Protein AF-A0A921LV09-F1 (afdb_monomer_lite)

Organism: NCBI:txid78344

Sequence (76 aa):
MFVFDRDAYERRMTWYRHARFGMFLHWGLYAIPARGEWIRSVEQMPEEPYRRYFEEFNPVDFDARRWARAANAHVR

Structure (mmCIF, N/CA/C/O backbone):
data_AF-A0A921LV09-F1
#
_entry.id   AF-A0A921LV09-F1
#
loop_
_atom_site.group_PDB
_atom_site.id
_atom_site.type_symbol
_atom_site.label_atom_id
_atom_site.label_alt_id
_atom_site.label_comp_id
_atom_site.label_asym_id
_atom_site.label_entity_id
_atom_site.label_seq_id
_atom_site.pdbx_PDB_ins_code
_atom_site.Cartn_x
_atom_site.Cartn_y
_atom_site.Cartn_z
_atom_site.occupancy
_atom_site.B_iso_or_equiv
_atom_site.auth_seq_id
_atom_site.auth_comp_id
_atom_site.auth_asym_id
_atom_site.auth_atom_id
_atom_site.pdbx_PDB_model_num
ATOM 1 N N . MET A 1 1 ? 32.130 0.152 1.787 1.00 72.50 1 MET A N 1
ATOM 2 C CA . MET A 1 1 ? 31.868 1.457 1.1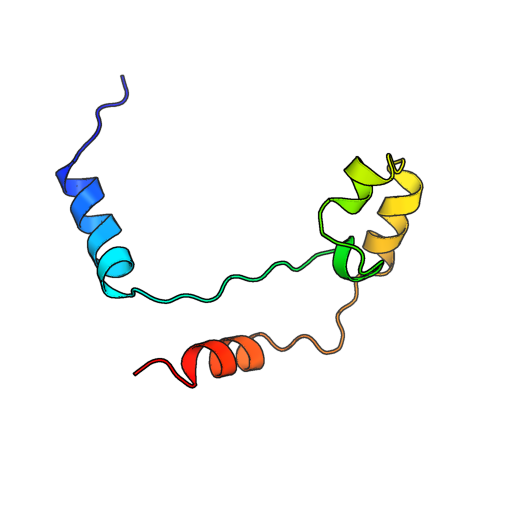44 1.00 72.50 1 MET A CA 1
ATOM 3 C C . MET A 1 1 ? 30.816 1.233 0.075 1.00 72.50 1 MET A C 1
ATOM 5 O O . MET A 1 1 ? 31.046 0.409 -0.800 1.00 72.50 1 MET A O 1
ATOM 9 N N . PHE A 1 2 ? 29.641 1.849 0.198 1.00 86.38 2 PHE A N 1
ATOM 10 C CA . PHE A 1 2 ? 28.626 1.771 -0.854 1.00 86.38 2 PHE A CA 1
ATOM 11 C C . PHE A 1 2 ? 29.117 2.583 -2.054 1.00 86.38 2 PHE A C 1
ATOM 13 O O . PHE A 1 2 ? 29.473 3.750 -1.893 1.00 86.38 2 PHE A O 1
ATOM 20 N N . VAL A 1 3 ? 29.165 1.963 -3.231 1.00 89.81 3 VAL A N 1
ATOM 21 C CA . VAL A 1 3 ? 29.484 2.642 -4.489 1.00 89.81 3 VAL A CA 1
ATOM 22 C C . VAL A 1 3 ? 28.211 2.668 -5.312 1.00 89.81 3 VAL A C 1
ATOM 24 O O . VAL A 1 3 ? 27.607 1.630 -5.574 1.00 89.81 3 VAL A O 1
ATOM 27 N N . PHE A 1 4 ? 27.782 3.870 -5.682 1.00 94.56 4 PHE A N 1
ATOM 28 C CA . PHE A 1 4 ? 26.628 4.041 -6.548 1.00 94.56 4 PHE A CA 1
ATOM 29 C C . PHE A 1 4 ? 26.989 3.625 -7.977 1.00 94.56 4 PHE A C 1
ATOM 31 O O . PHE A 1 4 ? 27.786 4.288 -8.639 1.00 94.56 4 PHE A O 1
ATOM 38 N N . ASP A 1 5 ? 26.382 2.539 -8.448 1.00 96.75 5 ASP A N 1
ATOM 39 C CA . ASP A 1 5 ? 26.437 2.126 -9.847 1.00 96.75 5 ASP A CA 1
ATOM 40 C C . ASP A 1 5 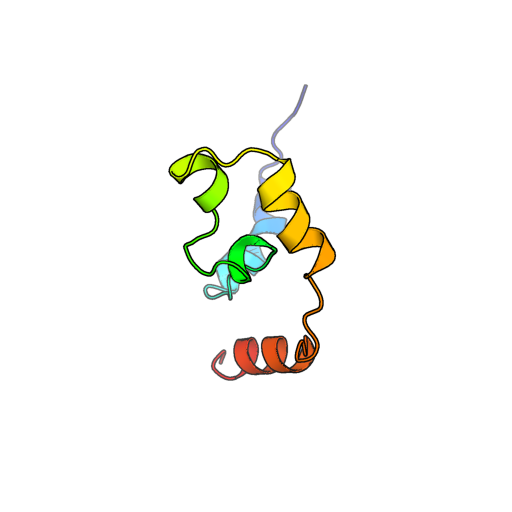? 25.308 2.819 -10.625 1.00 96.75 5 ASP A C 1
ATOM 42 O O . ASP A 1 5 ? 24.123 2.482 -10.502 1.00 96.75 5 ASP A O 1
ATOM 46 N N . ARG A 1 6 ? 25.696 3.813 -11.427 1.00 95.88 6 ARG A N 1
ATOM 47 C CA . ARG A 1 6 ? 24.774 4.571 -12.273 1.00 95.88 6 ARG A CA 1
ATOM 48 C C . ARG A 1 6 ? 24.150 3.700 -13.358 1.00 95.88 6 ARG A C 1
ATOM 50 O O . ARG A 1 6 ? 22.955 3.831 -13.605 1.00 95.88 6 ARG A O 1
ATOM 57 N N . ASP A 1 7 ? 24.908 2.800 -13.969 1.00 97.31 7 ASP A N 1
ATOM 58 C CA . ASP A 1 7 ? 24.412 1.988 -15.078 1.00 97.31 7 ASP A CA 1
ATOM 59 C C . ASP A 1 7 ? 23.380 0.970 -14.584 1.00 97.31 7 ASP A C 1
ATOM 61 O O . ASP A 1 7 ? 22.345 0.758 -15.221 1.00 97.31 7 ASP A O 1
ATOM 65 N N . ALA A 1 8 ? 23.609 0.375 -13.409 1.00 96.62 8 ALA A N 1
ATOM 66 C CA . ALA A 1 8 ? 22.620 -0.476 -12.753 1.00 96.62 8 ALA A CA 1
ATOM 67 C C . ALA A 1 8 ? 21.346 0.296 -12.377 1.00 96.62 8 ALA A C 1
ATOM 69 O O . ALA A 1 8 ? 20.237 -0.211 -12.584 1.00 96.62 8 ALA A O 1
ATOM 70 N N . TYR A 1 9 ? 21.481 1.526 -11.868 1.00 97.12 9 TYR A N 1
ATOM 71 C CA . TYR A 1 9 ? 20.339 2.394 -11.580 1.00 97.12 9 TYR A CA 1
ATOM 72 C C . TYR A 1 9 ? 19.527 2.700 -12.845 1.00 97.12 9 TYR A C 1
ATOM 74 O O . TYR A 1 9 ? 18.312 2.487 -12.851 1.00 97.12 9 TYR A O 1
ATOM 82 N N . GLU A 1 10 ? 20.180 3.136 -13.925 1.00 97.88 10 GLU A N 1
ATOM 83 C CA . GLU A 1 10 ? 19.494 3.502 -15.164 1.00 97.88 10 GLU A CA 1
ATOM 84 C C . GLU A 1 10 ? 18.777 2.304 -15.790 1.00 97.88 10 GLU A C 1
ATOM 86 O O . GLU A 1 10 ? 17.612 2.434 -16.168 1.00 97.88 10 GLU A O 1
ATOM 91 N N . ARG A 1 11 ? 19.404 1.116 -15.819 1.00 97.88 11 ARG A N 1
ATOM 92 C CA . ARG A 1 11 ? 18.749 -0.117 -16.294 1.00 97.88 11 ARG A CA 1
ATOM 93 C C . ARG A 1 11 ? 17.479 -0.431 -15.501 1.00 97.88 11 ARG A C 1
ATOM 95 O O . ARG A 1 11 ? 16.443 -0.715 -16.099 1.00 97.88 11 ARG A O 1
ATOM 102 N N . ARG A 1 12 ? 17.531 -0.336 -14.167 1.00 97.00 12 ARG A N 1
ATOM 103 C CA . ARG A 1 12 ? 16.376 -0.598 -13.290 1.00 97.00 12 ARG A CA 1
ATOM 104 C C . ARG A 1 12 ? 15.262 0.438 -13.463 1.00 97.00 12 ARG A C 1
ATOM 106 O O . ARG A 1 12 ? 14.091 0.079 -13.388 1.00 97.00 12 ARG A O 1
ATOM 113 N N . MET A 1 13 ? 15.606 1.707 -13.677 1.00 98.00 13 MET A N 1
ATOM 114 C CA . MET A 1 13 ? 14.633 2.802 -13.763 1.00 98.00 13 MET A CA 1
ATOM 115 C C . MET A 1 13 ? 13.984 2.955 -15.141 1.00 98.00 13 MET A C 1
A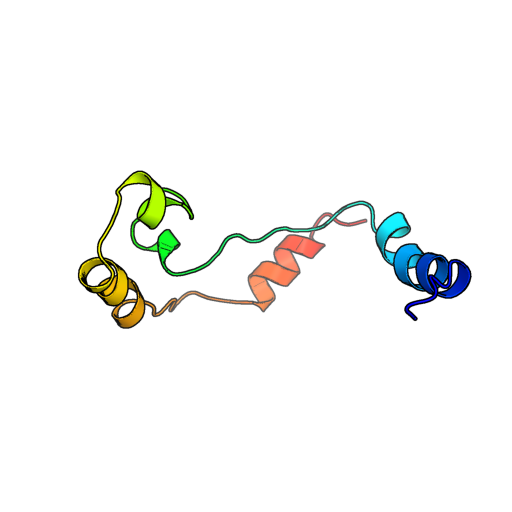TOM 117 O O . MET A 1 13 ? 12.977 3.655 -15.254 1.00 98.00 13 MET A O 1
ATOM 121 N N . THR A 1 14 ? 14.515 2.301 -16.177 1.00 98.19 14 THR A N 1
ATOM 122 C CA . THR A 1 14 ? 14.002 2.403 -17.550 1.00 98.19 14 THR A CA 1
ATOM 123 C C . THR A 1 14 ? 12.513 2.088 -17.643 1.00 98.19 14 THR A C 1
ATOM 125 O O . THR A 1 14 ? 11.751 2.957 -18.064 1.00 98.19 14 THR A O 1
ATOM 128 N N . TRP A 1 15 ? 12.060 0.920 -17.178 1.00 96.25 15 TRP A N 1
ATOM 129 C CA . TRP A 1 15 ? 10.639 0.553 -17.258 1.00 96.25 15 TRP A CA 1
ATOM 130 C C . TRP A 1 15 ? 9.738 1.548 -16.507 1.00 96.25 15 TRP A C 1
ATOM 132 O O . TRP A 1 15 ? 8.697 1.934 -17.024 1.00 96.25 15 TRP A O 1
ATOM 142 N N . TYR 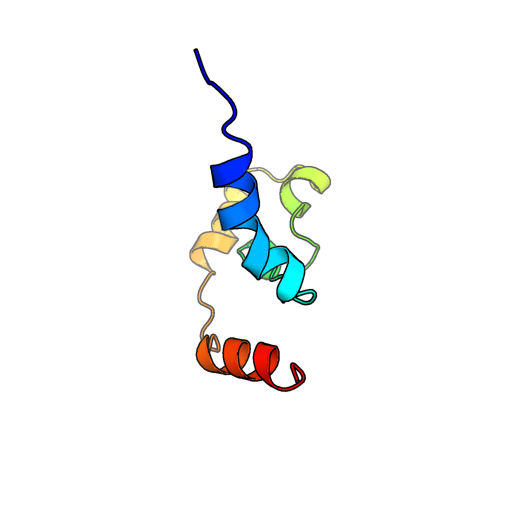A 1 16 ? 10.159 2.018 -15.327 1.00 96.44 16 TYR A N 1
ATOM 143 C CA . TYR A 1 16 ? 9.384 2.943 -14.496 1.00 96.44 16 TYR A CA 1
ATOM 144 C C . TYR A 1 16 ? 9.210 4.297 -15.191 1.00 96.44 16 TYR A C 1
ATOM 146 O O . TYR A 1 16 ? 8.108 4.843 -15.256 1.00 96.44 16 TYR A O 1
ATOM 154 N N . ARG A 1 17 ? 10.296 4.814 -15.784 1.00 96.38 17 ARG A N 1
ATOM 155 C CA . ARG A 1 17 ? 10.259 6.033 -16.600 1.00 96.38 17 ARG A CA 1
ATOM 156 C C . ARG A 1 17 ? 9.361 5.861 -17.829 1.00 96.38 17 ARG A C 1
ATOM 158 O O . ARG A 1 17 ? 8.691 6.820 -18.193 1.00 96.38 17 ARG A O 1
ATOM 165 N N . HIS A 1 18 ? 9.327 4.679 -18.450 1.00 96.56 18 HIS A N 1
ATOM 166 C CA . HIS A 1 18 ? 8.443 4.391 -19.587 1.00 96.56 18 HIS A CA 1
ATOM 167 C C . HIS A 1 18 ? 6.976 4.184 -19.196 1.00 96.56 18 HIS A C 1
ATOM 169 O O . HIS A 1 18 ? 6.110 4.561 -19.976 1.00 96.56 18 HIS A O 1
ATOM 175 N N . ALA A 1 19 ? 6.691 3.628 -18.015 1.00 94.12 19 ALA A N 1
ATOM 176 C CA . ALA A 1 19 ? 5.334 3.301 -17.580 1.00 94.12 19 ALA A CA 1
ATOM 177 C C . ALA A 1 19 ? 4.453 4.545 -17.386 1.00 94.12 19 ALA A C 1
ATOM 179 O O . ALA A 1 19 ? 3.268 4.488 -17.692 1.00 94.12 19 ALA A O 1
ATOM 180 N N . ARG A 1 20 ? 5.038 5.672 -16.938 1.00 94.06 20 ARG A N 1
ATOM 181 C CA . ARG A 1 20 ? 4.441 7.027 -16.789 1.00 94.06 20 ARG A CA 1
ATOM 182 C C . ARG A 1 20 ? 3.240 7.170 -15.852 1.00 94.06 20 ARG A C 1
ATOM 184 O O . ARG A 1 20 ? 3.099 8.221 -15.235 1.00 94.06 20 ARG A O 1
ATOM 191 N N . PHE A 1 21 ? 2.401 6.156 -15.739 1.00 93.69 21 PHE A N 1
ATOM 192 C CA . PHE A 1 21 ? 1.178 6.139 -14.966 1.00 93.69 21 PHE A CA 1
ATOM 193 C C . PHE A 1 21 ? 1.138 4.874 -14.111 1.00 93.69 21 PHE A C 1
ATOM 195 O O . PHE A 1 21 ? 1.589 3.806 -14.524 1.00 93.69 21 PHE A O 1
ATOM 202 N N . GLY A 1 22 ? 0.613 5.001 -12.898 1.00 93.31 22 GLY A N 1
ATOM 203 C CA . GLY A 1 22 ? 0.525 3.907 -11.945 1.00 93.31 22 GLY A CA 1
ATOM 204 C C . GLY A 1 22 ? -0.597 4.144 -10.949 1.00 93.31 22 GLY A C 1
ATOM 205 O O . GLY A 1 22 ? -1.032 5.274 -10.735 1.00 93.31 22 GLY A O 1
ATOM 206 N N . MET A 1 23 ? -1.062 3.060 -10.340 1.00 95.19 23 MET A N 1
ATOM 207 C CA . MET A 1 23 ? -2.081 3.097 -9.299 1.00 95.19 23 MET A CA 1
ATOM 208 C C . MET A 1 23 ? -1.410 3.068 -7.925 1.00 95.19 23 MET A C 1
ATOM 210 O O . MET A 1 23 ? -0.583 2.196 -7.659 1.00 95.19 23 MET A O 1
ATOM 214 N N . PHE A 1 24 ? -1.797 3.993 -7.048 1.00 96.56 24 PHE A N 1
ATOM 215 C CA . PHE A 1 24 ? -1.392 4.002 -5.645 1.00 96.56 24 PHE A CA 1
ATOM 216 C C . PHE A 1 24 ? -2.591 3.624 -4.771 1.00 96.56 24 PHE A C 1
ATOM 218 O O . PHE A 1 24 ? -3.682 4.157 -4.964 1.00 96.56 24 PHE A O 1
ATOM 225 N N . LEU A 1 25 ? -2.402 2.712 -3.815 1.00 96.50 25 LEU A N 1
ATOM 226 C CA . LEU A 1 25 ? -3.462 2.224 -2.931 1.00 96.50 25 LEU A CA 1
ATOM 227 C C . LEU A 1 25 ? -3.091 2.492 -1.470 1.00 96.50 25 LEU A C 1
ATOM 229 O O . LEU A 1 25 ? -2.101 1.956 -0.979 1.00 96.50 25 LEU A O 1
ATOM 233 N N . HIS A 1 26 ? -3.906 3.287 -0.777 1.00 97.75 26 HIS A N 1
ATOM 234 C CA . HIS A 1 26 ? -3.859 3.428 0.679 1.00 97.75 26 HIS A CA 1
ATOM 235 C C . HIS A 1 26 ? -4.946 2.540 1.279 1.00 97.75 26 HIS A C 1
ATOM 237 O O . HIS A 1 26 ? -6.129 2.874 1.237 1.00 97.75 26 HIS A O 1
ATOM 243 N N . TRP A 1 27 ? -4.545 1.382 1.799 1.00 97.75 27 TRP A N 1
ATOM 244 C CA . TRP A 1 27 ? -5.447 0.452 2.458 1.00 97.75 27 TRP A CA 1
ATOM 245 C C . TRP A 1 27 ? -4.823 -0.155 3.717 1.00 97.75 27 TRP A C 1
ATOM 247 O O . TRP A 1 27 ? -3.622 -0.420 3.767 1.00 97.75 27 TRP A O 1
ATOM 257 N N . GLY A 1 28 ? -5.641 -0.356 4.748 1.00 96.75 28 GLY A N 1
ATOM 258 C CA . GLY A 1 28 ? -5.221 -0.885 6.042 1.00 96.75 28 GLY A CA 1
ATOM 259 C C . GLY A 1 28 ? -6.258 -0.603 7.125 1.00 96.75 28 GLY A C 1
ATOM 260 O O . GLY A 1 28 ? -7.381 -0.204 6.824 1.00 96.75 28 GLY A O 1
ATOM 261 N N . LEU A 1 29 ? -5.870 -0.769 8.392 1.00 97.38 29 LEU A N 1
ATOM 262 C CA . LEU A 1 29 ? -6.774 -0.643 9.547 1.00 97.38 29 LEU A CA 1
ATOM 263 C C . LEU A 1 29 ? -7.489 0.712 9.621 1.00 97.38 29 LEU A C 1
ATOM 265 O O . LEU A 1 29 ? -8.649 0.772 10.003 1.00 97.38 29 LEU A O 1
ATOM 269 N N . TYR A 1 30 ? -6.826 1.789 9.195 1.00 96.38 30 TYR A N 1
ATOM 270 C CA . TYR A 1 30 ? -7.391 3.142 9.150 1.00 96.38 30 TYR A CA 1
ATOM 271 C C . TYR A 1 30 ? -8.601 3.283 8.214 1.00 96.38 30 TYR A C 1
ATOM 273 O O . TYR A 1 30 ? -9.344 4.259 8.323 1.00 96.38 30 TYR A O 1
ATOM 281 N N . ALA A 1 31 ? -8.825 2.323 7.311 1.00 97.50 31 ALA A N 1
ATOM 282 C CA . ALA A 1 31 ? -10.018 2.292 6.475 1.00 97.50 31 ALA A CA 1
ATOM 283 C C . ALA A 1 31 ? -11.293 1.992 7.285 1.00 97.50 31 ALA A C 1
ATOM 285 O O . ALA A 1 31 ? -12.365 2.399 6.855 1.00 97.50 31 ALA A O 1
ATOM 286 N N . ILE A 1 32 ? -11.183 1.341 8.453 1.00 97.00 32 ILE A N 1
ATOM 287 C CA . ILE A 1 32 ? -12.322 1.050 9.339 1.00 97.00 32 ILE A CA 1
ATOM 288 C C . ILE A 1 32 ? -12.876 2.338 9.978 1.00 97.00 32 ILE A C 1
ATOM 290 O O . ILE A 1 32 ? -14.052 2.632 9.777 1.00 97.00 32 ILE A O 1
ATOM 294 N N . PRO A 1 33 ? -12.074 3.168 10.681 1.00 95.88 33 PRO A N 1
ATOM 295 C CA . PRO A 1 33 ? -12.557 4.452 11.183 1.00 95.88 33 PRO A CA 1
ATOM 296 C C . PRO A 1 33 ? -12.752 5.505 10.083 1.00 95.88 33 PRO A C 1
ATOM 298 O O . PRO A 1 33 ? -13.435 6.495 10.328 1.00 95.88 33 PRO A O 1
ATOM 301 N N . ALA A 1 34 ? -12.163 5.314 8.894 1.00 96.19 34 ALA A N 1
ATOM 302 C CA . ALA A 1 34 ? -12.385 6.109 7.681 1.00 96.19 34 ALA A CA 1
ATOM 303 C C . ALA A 1 34 ? -12.086 7.623 7.798 1.00 96.19 34 ALA A C 1
ATOM 305 O O . ALA A 1 34 ? -12.755 8.447 7.176 1.00 96.19 34 ALA A O 1
ATOM 306 N N . ARG A 1 35 ? -11.052 8.004 8.563 1.00 95.75 35 ARG A N 1
ATOM 307 C CA . ARG A 1 35 ? -10.627 9.413 8.758 1.00 95.75 35 ARG A CA 1
ATOM 308 C C . ARG A 1 35 ? -9.152 9.678 8.422 1.00 95.75 35 ARG A C 1
ATOM 310 O O . ARG A 1 35 ? -8.524 10.555 9.006 1.00 95.75 35 ARG A O 1
ATOM 317 N N . GLY A 1 36 ? -8.605 8.923 7.471 1.00 95.94 36 GLY A N 1
ATOM 318 C CA . GLY A 1 36 ? -7.221 9.062 7.006 1.00 95.94 36 GLY A CA 1
ATOM 319 C C . GLY A 1 36 ? -6.221 8.186 7.762 1.00 95.94 36 GLY A C 1
ATOM 320 O O . GLY A 1 36 ? -6.443 7.761 8.895 1.00 95.94 36 GLY A O 1
ATOM 321 N N . GLU A 1 37 ? -5.095 7.902 7.115 1.00 95.75 37 GLU A N 1
ATOM 322 C CA . GLU A 1 37 ? -4.071 6.979 7.604 1.00 95.75 37 GLU A CA 1
ATOM 323 C C . GLU A 1 37 ? -3.324 7.496 8.842 1.00 95.75 37 GLU A C 1
ATOM 325 O O . GLU A 1 37 ? -2.836 6.708 9.652 1.00 95.75 37 GLU A O 1
ATOM 330 N N . TRP A 1 38 ? -3.307 8.816 9.045 1.00 96.81 38 TRP A N 1
ATOM 331 C CA . TRP A 1 38 ? -2.652 9.474 10.181 1.00 96.81 38 TRP A CA 1
ATOM 332 C C . TRP A 1 38 ? -3.510 9.570 11.446 1.00 96.81 38 TRP A C 1
ATOM 334 O O . TRP A 1 38 ? -3.063 10.162 12.430 1.00 96.81 38 TRP A O 1
ATOM 344 N N . ILE A 1 39 ? -4.707 8.975 11.466 1.00 95.81 39 ILE A N 1
ATOM 345 C CA . ILE A 1 39 ? -5.673 9.090 12.571 1.00 95.81 39 ILE A CA 1
ATOM 346 C C . ILE A 1 39 ? -5.058 8.808 13.953 1.00 95.81 39 ILE A C 1
ATOM 348 O O . ILE A 1 39 ? -5.322 9.545 14.899 1.00 95.81 39 ILE A O 1
ATOM 352 N N . ARG A 1 40 ? -4.157 7.819 14.078 1.00 95.62 40 ARG A N 1
ATOM 353 C CA . ARG A 1 40 ? -3.464 7.545 15.352 1.00 95.62 40 ARG A CA 1
ATOM 354 C C . ARG A 1 40 ? -2.641 8.721 15.850 1.00 95.62 40 ARG A C 1
ATOM 356 O O . ARG A 1 40 ? -2.630 8.984 17.045 1.00 95.62 40 ARG A O 1
ATOM 363 N N . SER A 1 41 ? -1.926 9.382 14.944 1.00 96.38 41 SER A N 1
ATOM 364 C CA . SER A 1 41 ? -1.059 10.504 15.289 1.00 96.38 41 SER A CA 1
ATOM 365 C C . SER A 1 41 ? -1.873 11.766 15.545 1.00 96.38 41 SER A C 1
ATOM 367 O O . SER A 1 41 ? -1.577 12.485 16.492 1.00 96.38 41 SER A O 1
ATOM 369 N N . VAL A 1 42 ? -2.880 12.037 14.710 1.00 96.88 42 VAL A N 1
ATOM 370 C CA . VAL A 1 42 ? -3.705 13.250 14.807 1.00 96.88 42 VAL A CA 1
ATOM 371 C C . VAL A 1 42 ? -4.572 13.221 16.064 1.00 96.88 42 VAL A C 1
ATOM 373 O O . VAL A 1 42 ? -4.610 14.201 16.801 1.00 96.88 42 VAL A O 1
ATOM 376 N N . GLU A 1 43 ? -5.223 12.090 16.345 1.00 95.75 43 GLU A N 1
ATOM 377 C CA . GLU A 1 43 ? -6.088 11.924 17.521 1.00 95.75 43 GLU A CA 1
ATOM 378 C C . GLU A 1 43 ? -5.306 11.469 18.771 1.00 95.75 43 GLU A C 1
ATOM 380 O O . GLU A 1 43 ? -5.903 11.253 19.821 1.00 95.75 43 GLU A O 1
ATOM 385 N N . GLN A 1 44 ? -3.978 11.304 18.669 1.00 95.81 44 GLN A N 1
ATOM 386 C CA . GLN A 1 44 ? -3.108 10.777 19.733 1.00 95.81 44 GLN A CA 1
ATOM 387 C C . GLN A 1 44 ? -3.659 9.484 20.359 1.00 95.81 44 GLN A C 1
ATOM 389 O O . GLN A 1 44 ? -3.611 9.281 21.574 1.00 95.81 44 GLN A O 1
ATOM 394 N N . MET A 1 45 ? -4.215 8.602 19.521 1.00 93.31 45 MET A N 1
ATOM 395 C CA . MET A 1 45 ? -4.869 7.388 19.997 1.00 93.31 45 MET A CA 1
ATOM 396 C C . MET A 1 45 ? -3.864 6.454 20.681 1.00 93.31 45 MET A C 1
ATOM 398 O O . MET A 1 45 ? -2.860 6.068 20.062 1.00 93.31 45 MET A O 1
ATOM 402 N N . PRO A 1 46 ? -4.182 5.986 21.901 1.00 93.62 46 PRO A N 1
ATOM 403 C CA . PRO A 1 46 ? -3.477 4.872 22.512 1.00 93.62 46 PRO A CA 1
ATOM 404 C C . PRO A 1 46 ? -3.545 3.616 21.630 1.00 93.62 46 PRO A C 1
ATOM 406 O O . PRO A 1 46 ? -4.392 3.489 20.743 1.00 93.62 46 PRO A O 1
ATOM 409 N N . GLU A 1 47 ? -2.648 2.662 21.870 1.00 92.19 47 GLU A N 1
ATOM 410 C CA . GLU A 1 47 ? -2.600 1.421 21.090 1.00 92.19 47 GLU A CA 1
ATOM 411 C C . GLU A 1 47 ? -3.872 0.579 21.243 1.00 92.19 47 GLU A C 1
ATOM 413 O O . GLU A 1 47 ? -4.409 0.114 20.243 1.00 92.19 47 GLU A O 1
ATOM 418 N N . GLU A 1 48 ? -4.376 0.429 22.468 1.00 94.19 48 GLU A N 1
ATOM 419 C CA . GLU A 1 48 ? -5.515 -0.445 22.781 1.00 94.19 48 GLU A CA 1
ATOM 420 C C . GLU A 1 48 ? -6.789 -0.122 21.966 1.00 94.19 48 GLU A C 1
ATOM 422 O O . GLU A 1 48 ? -7.321 -1.024 21.318 1.00 94.19 48 GLU A O 1
ATOM 427 N N . PRO A 1 49 ? -7.270 1.137 21.877 1.00 91.06 49 PRO A N 1
ATOM 428 C CA . PRO A 1 49 ? -8.384 1.482 20.991 1.00 91.06 49 PRO A CA 1
ATOM 429 C C . PRO A 1 49 ? -8.119 1.174 19.516 1.00 91.06 49 PRO A C 1
ATOM 431 O O . PRO A 1 49 ? -9.028 0.751 18.809 1.00 91.06 49 PRO A O 1
ATOM 434 N N . TYR A 1 50 ? -6.883 1.366 19.047 1.00 94.31 50 TYR A N 1
ATOM 435 C CA . TYR A 1 50 ? -6.528 1.103 17.654 1.00 94.31 50 TYR A CA 1
ATOM 436 C C . TYR A 1 50 ? -6.404 -0.396 17.353 1.00 94.31 50 TYR A C 1
ATOM 438 O O . TYR A 1 50 ? -6.660 -0.820 16.227 1.00 94.31 50 TYR A O 1
ATOM 446 N N . ARG A 1 51 ? -6.045 -1.211 18.355 1.00 95.38 51 ARG A N 1
ATOM 447 C CA . ARG A 1 51 ? -5.963 -2.673 18.245 1.00 95.38 51 ARG A CA 1
ATOM 448 C C . ARG A 1 51 ? -7.317 -3.298 17.911 1.00 95.38 51 ARG A C 1
ATOM 450 O O . ARG A 1 51 ? -7.346 -4.275 17.177 1.00 95.38 51 ARG A O 1
ATOM 457 N N . ARG A 1 52 ? -8.432 -2.698 18.333 1.00 95.44 52 ARG A N 1
ATOM 458 C CA . ARG A 1 52 ? -9.781 -3.166 17.959 1.00 95.44 52 ARG A CA 1
ATOM 459 C C . ARG A 1 52 ? -9.970 -3.245 16.444 1.00 95.44 52 ARG A C 1
ATOM 461 O O . ARG A 1 52 ? -10.487 -4.233 15.940 1.00 95.44 52 ARG A O 1
ATOM 468 N N . TYR A 1 53 ? -9.439 -2.272 15.700 1.00 96.50 53 TYR A N 1
ATOM 469 C CA . TYR A 1 53 ? -9.493 -2.299 14.237 1.00 96.50 53 TYR A CA 1
ATOM 470 C C . TYR A 1 53 ? -8.724 -3.480 13.637 1.00 96.50 53 TYR A C 1
ATOM 472 O O . TYR A 1 53 ? -9.076 -3.933 12.556 1.00 96.50 53 TYR A O 1
ATOM 480 N N . PHE A 1 54 ? -7.688 -3.991 14.310 1.00 96.56 54 PHE A N 1
ATOM 481 C CA . PHE A 1 54 ? -6.990 -5.204 13.877 1.00 96.56 54 PHE A CA 1
ATOM 482 C C . PHE A 1 54 ? -7.885 -6.441 14.007 1.00 96.56 54 PHE A C 1
ATOM 484 O O . PHE A 1 54 ? -7.930 -7.255 13.092 1.00 96.56 54 PHE A O 1
ATOM 491 N N . GLU A 1 55 ? -8.613 -6.559 15.116 1.00 96.50 55 GLU A N 1
ATOM 492 C CA . GLU A 1 55 ? -9.543 -7.668 15.369 1.00 96.50 55 GLU A CA 1
ATOM 493 C C . GLU A 1 55 ? -10.745 -7.638 14.411 1.00 96.50 55 GLU A C 1
ATOM 495 O O . GLU A 1 55 ? -11.219 -8.681 13.967 1.00 96.50 55 GLU A O 1
ATOM 500 N N . GLU A 1 56 ? -11.202 -6.441 14.043 1.00 96.62 56 GLU A N 1
ATOM 501 C CA . GLU A 1 56 ? -12.312 -6.221 13.108 1.00 96.62 56 GLU A CA 1
ATOM 502 C C . GLU A 1 56 ? -11.907 -6.334 11.628 1.00 96.62 56 GLU A C 1
ATOM 504 O O . GLU A 1 56 ? -12.774 -6.359 10.750 1.00 96.62 56 GLU A O 1
ATOM 509 N N . PHE A 1 57 ? -10.607 -6.386 11.312 1.00 97.88 57 PHE A N 1
ATOM 510 C CA . PHE A 1 57 ? -10.131 -6.338 9.931 1.00 97.88 57 PHE A CA 1
ATOM 511 C C . PHE A 1 57 ? -10.421 -7.639 9.173 1.00 97.88 57 PHE A C 1
ATOM 513 O O . PHE A 1 57 ? -9.599 -8.551 9.096 1.00 97.88 57 PHE A O 1
ATOM 520 N N . ASN A 1 58 ? -11.598 -7.690 8.554 1.00 98.00 58 ASN A N 1
ATOM 521 C CA . ASN A 1 58 ? -12.040 -8.781 7.697 1.00 98.00 58 ASN A CA 1
ATOM 522 C C . ASN A 1 58 ? -12.687 -8.232 6.410 1.00 98.00 58 ASN A C 1
ATOM 524 O O . ASN A 1 58 ? -13.905 -8.045 6.354 1.00 98.00 58 ASN A O 1
ATOM 528 N N . PRO A 1 59 ? -11.896 -7.922 5.369 1.00 97.31 59 PRO A N 1
ATOM 529 C CA . PRO A 1 59 ? -12.409 -7.317 4.146 1.00 97.31 59 PRO A CA 1
ATOM 530 C C . PRO A 1 59 ? -13.070 -8.359 3.231 1.00 97.31 59 PRO A C 1
ATOM 532 O O . PRO A 1 59 ? -12.492 -8.796 2.238 1.00 97.31 59 PRO A O 1
ATOM 535 N N . VAL A 1 60 ? -14.299 -8.745 3.569 1.00 97.94 60 VAL A N 1
ATOM 536 C CA . VAL A 1 60 ? -15.050 -9.835 2.916 1.00 97.94 60 VAL A CA 1
ATOM 537 C C . VAL A 1 60 ? -15.273 -9.647 1.410 1.00 97.94 60 VAL A C 1
ATOM 539 O O . VAL A 1 60 ? -15.337 -10.629 0.679 1.00 97.94 60 VAL A O 1
ATOM 542 N N . ASP A 1 61 ? -15.318 -8.400 0.937 1.00 98.00 61 ASP A N 1
ATOM 543 C CA . ASP A 1 61 ? -15.531 -8.055 -0.477 1.00 98.00 61 ASP A CA 1
ATOM 544 C C . ASP A 1 61 ? -14.226 -7.762 -1.242 1.00 98.00 61 ASP A C 1
ATOM 546 O O . ASP A 1 61 ? -14.240 -7.209 -2.349 1.00 98.00 61 ASP A O 1
ATOM 550 N N . PHE A 1 62 ? -13.067 -8.088 -0.664 1.00 97.56 62 PHE A N 1
ATOM 551 C CA . PHE A 1 62 ? -11.780 -7.873 -1.317 1.00 97.56 62 PHE A CA 1
ATOM 552 C C . PHE A 1 62 ? -11.585 -8.808 -2.527 1.00 97.56 62 PHE A C 1
ATOM 554 O O . PHE A 1 62 ? -11.469 -10.023 -2.388 1.00 97.56 62 PHE A O 1
ATOM 561 N N . ASP A 1 63 ? -11.462 -8.221 -3.725 1.00 97.88 63 ASP A N 1
ATOM 562 C CA . ASP A 1 63 ? -11.078 -8.916 -4.963 1.00 97.88 63 ASP A CA 1
ATOM 563 C C . ASP A 1 63 ? -9.874 -8.219 -5.621 1.00 97.88 63 ASP 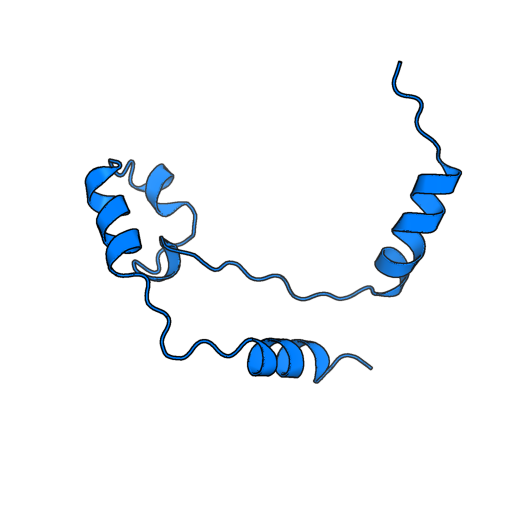A C 1
ATOM 565 O O . ASP A 1 63 ? -10.006 -7.222 -6.342 1.00 97.88 63 ASP A O 1
ATOM 569 N N . ALA A 1 64 ? -8.686 -8.800 -5.434 1.00 96.50 64 ALA A N 1
ATOM 570 C CA . ALA A 1 64 ? -7.447 -8.319 -6.044 1.00 96.50 64 ALA A CA 1
ATOM 571 C C . ALA A 1 64 ? -7.508 -8.285 -7.583 1.00 96.50 64 ALA A C 1
ATOM 573 O O . ALA A 1 64 ? -6.941 -7.389 -8.215 1.00 96.50 64 ALA A O 1
ATOM 574 N N . ARG A 1 65 ? -8.218 -9.233 -8.215 1.00 97.25 65 ARG A N 1
ATOM 575 C CA . ARG A 1 65 ? 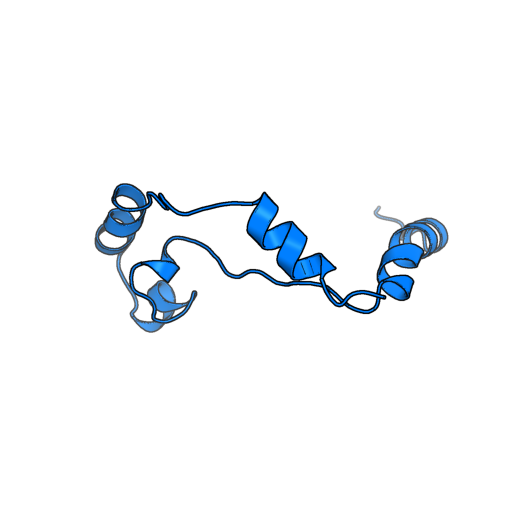-8.357 -9.263 -9.677 1.00 97.25 65 ARG A CA 1
ATOM 576 C C . ARG A 1 65 ? -9.227 -8.112 -10.153 1.00 97.25 65 ARG A C 1
ATOM 578 O O . ARG A 1 65 ? -8.950 -7.551 -11.210 1.00 97.25 65 ARG A O 1
ATOM 585 N N . ARG A 1 66 ? -10.262 -7.740 -9.396 1.00 96.88 66 ARG A N 1
ATOM 586 C CA . ARG A 1 66 ? -11.088 -6.567 -9.711 1.00 96.88 66 ARG A CA 1
ATOM 587 C C . ARG A 1 66 ? -10.263 -5.287 -9.682 1.00 96.88 66 ARG A C 1
ATOM 589 O O . ARG A 1 66 ? -10.390 -4.492 -10.609 1.00 96.88 66 ARG A O 1
ATOM 596 N N . TRP A 1 67 ? -9.391 -5.119 -8.691 1.00 96.38 67 TRP A N 1
ATOM 597 C CA . TRP A 1 67 ? -8.498 -3.959 -8.616 1.00 96.38 67 TRP A CA 1
ATOM 598 C C . TRP A 1 67 ? -7.503 -3.931 -9.779 1.00 96.38 67 TRP A C 1
ATOM 600 O O . TRP A 1 67 ? -7.381 -2.910 -10.449 1.00 96.38 67 TRP A O 1
ATOM 610 N N . ALA A 1 68 ? -6.858 -5.061 -10.088 1.00 95.69 68 ALA A N 1
ATOM 611 C CA . ALA A 1 68 ? -5.933 -5.155 -11.219 1.00 95.69 68 ALA A CA 1
ATOM 612 C C . ALA A 1 68 ? -6.621 -4.866 -12.566 1.00 95.69 68 ALA A C 1
ATOM 614 O O . ALA A 1 68 ? -6.078 -4.138 -13.396 1.00 95.69 68 ALA A O 1
ATOM 615 N N . ARG A 1 69 ? -7.841 -5.385 -12.774 1.00 95.75 69 ARG A N 1
ATOM 616 C CA . ARG A 1 69 ? -8.645 -5.079 -13.969 1.00 95.75 69 ARG A CA 1
ATOM 617 C C . ARG A 1 69 ? -8.957 -3.588 -14.068 1.00 95.75 69 ARG A C 1
ATOM 619 O O . ARG A 1 69 ? -8.797 -3.023 -15.142 1.00 95.75 69 ARG A O 1
ATOM 626 N N . ALA A 1 70 ? -9.365 -2.957 -12.967 1.00 94.31 70 ALA A N 1
ATOM 627 C CA . ALA A 1 70 ? -9.648 -1.524 -12.939 1.00 94.31 70 ALA A CA 1
ATOM 628 C C . ALA A 1 70 ? -8.396 -0.686 -13.244 1.00 94.31 70 ALA A C 1
ATOM 630 O O . ALA A 1 70 ? -8.466 0.238 -14.049 1.00 94.31 70 ALA A O 1
ATOM 631 N N . ALA A 1 71 ? -7.244 -1.056 -12.677 1.00 93.62 71 ALA A N 1
ATOM 632 C CA . ALA A 1 71 ? -5.968 -0.386 -12.927 1.00 93.62 71 ALA A CA 1
ATOM 633 C C . ALA A 1 71 ? -5.537 -0.450 -14.400 1.00 93.62 71 ALA A C 1
ATOM 635 O O . ALA A 1 71 ? -4.904 0.477 -14.894 1.00 93.62 71 ALA A O 1
ATOM 636 N N . ASN A 1 72 ? -5.887 -1.533 -15.098 1.00 90.81 72 ASN A N 1
ATOM 637 C CA . ASN A 1 72 ? -5.503 -1.764 -16.488 1.00 90.81 72 ASN A CA 1
ATOM 638 C C . ASN A 1 72 ? -6.531 -1.246 -17.514 1.00 90.81 72 ASN A C 1
ATOM 640 O O . ASN A 1 72 ? -6.217 -1.124 -18.691 1.00 90.81 72 ASN A O 1
ATOM 644 N N . ALA A 1 73 ? -7.766 -0.940 -17.102 1.00 82.69 73 ALA A N 1
ATOM 645 C CA . ALA A 1 73 ? -8.883 -0.678 -18.019 1.00 82.69 73 ALA A CA 1
ATOM 646 C C . ALA A 1 73 ? -8.684 0.534 -18.955 1.00 82.69 73 ALA A C 1
ATOM 648 O O . ALA A 1 73 ? -9.323 0.613 -20.005 1.00 82.69 73 ALA A O 1
ATOM 649 N N . HIS A 1 74 ? -7.812 1.475 -18.587 1.00 67.25 74 HIS A N 1
ATOM 650 C CA . HIS A 1 74 ? -7.583 2.721 -19.327 1.00 67.25 74 HIS A CA 1
ATOM 651 C C . HIS A 1 74 ? -6.106 2.997 -19.637 1.00 67.25 74 HIS A C 1
ATOM 653 O O . HIS A 1 74 ? -5.767 4.097 -20.070 1.00 67.25 74 HIS A O 1
ATOM 659 N N . VAL A 1 75 ? -5.235 2.005 -19.444 1.00 65.88 75 VAL A N 1
ATOM 660 C CA . VAL A 1 75 ? -3.827 2.084 -19.846 1.00 65.88 75 VAL A CA 1
ATOM 661 C C . VAL A 1 75 ? -3.746 1.569 -21.286 1.00 65.88 75 VAL A C 1
ATOM 663 O O . VAL A 1 75 ? -3.956 0.383 -21.527 1.00 65.88 75 VAL A O 1
ATOM 666 N N . ARG A 1 76 ? -3.554 2.481 -22.248 1.00 59.06 76 ARG A N 1
ATOM 667 C CA . ARG A 1 76 ? -3.287 2.160 -23.661 1.00 59.06 76 ARG A CA 1
ATOM 668 C C . ARG A 1 76 ? -1.794 2.024 -23.910 1.00 59.06 76 ARG A C 1
ATOM 670 O O . ARG A 1 76 ? -1.048 2.845 -23.334 1.00 59.06 76 ARG A O 1
#

InterPro domains:
  IPR017853 Glycoside hydrolase superfamily [SSF51445] (11-72)
  IPR057739 Glycoside hydrolase family 29, N-terminal [PF01120] (11-72)

pLDDT: mean 94.08, std 7.13, range [59.06, 98.19]

Secondary structure (DSSP, 8-state):
-----HHHHHHHHHHHHHH--------SGGGTTTS-TTHHHHTT--HHHHHHHHHH---TT--HHHHHHHHHTT--

Radius of gyration: 19.1 Å; chains: 1; bounding box: 47×23×46 Å

Foldseek 3Di:
DDDDDPVVVCVVCVVVVVQPDFDDDDDDLCVVVPPDPCCCVVVVDDPVVSVVSVVVPDPPPDDPVVVVCVGPVPRD